Protein AF-A0A9E3QI37-F1 (afd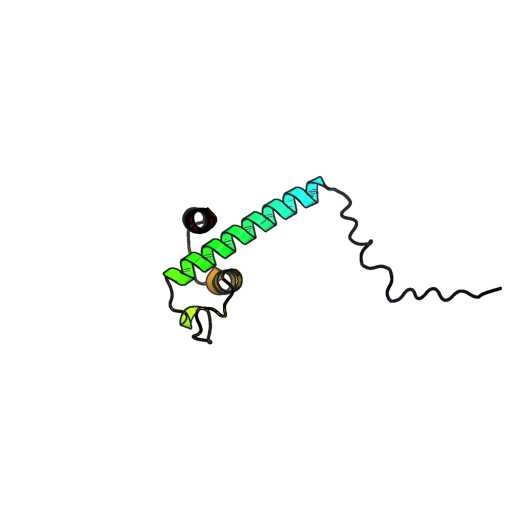b_monomer_lite)

Radius of gyration: 21.15 Å; chains: 1; bounding box: 67×36×41 Å

Structure (mmCIF, N/CA/C/O backbone):
data_AF-A0A9E3QI37-F1
#
_entry.id   AF-A0A9E3QI37-F1
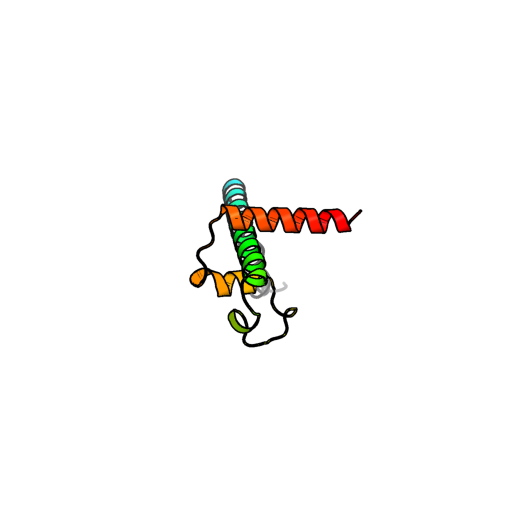#
loop_
_atom_site.group_PDB
_atom_site.id
_atom_site.type_symbol
_atom_site.label_atom_id
_atom_site.label_alt_id
_atom_site.label_comp_id
_atom_site.label_asym_id
_atom_site.label_entity_id
_atom_site.label_seq_id
_atom_site.pdbx_PDB_ins_code
_atom_site.Cartn_x
_atom_site.Cartn_y
_atom_site.Cartn_z
_atom_site.occupancy
_atom_site.B_iso_or_equiv
_atom_site.auth_seq_id
_atom_site.auth_comp_id
_atom_site.auth_asym_id
_atom_site.auth_atom_id
_atom_site.pdbx_PDB_model_num
ATOM 1 N N . MET A 1 1 ? -55.232 24.647 12.026 1.00 42.69 1 MET A N 1
ATOM 2 C CA . MET A 1 1 ? -55.072 23.177 12.089 1.00 42.69 1 MET A CA 1
ATOM 3 C C . MET A 1 1 ? -54.286 22.750 10.848 1.00 42.69 1 MET A C 1
ATOM 5 O O . MET A 1 1 ? -54.876 22.459 9.817 1.00 42.69 1 MET A O 1
ATOM 9 N N . PHE A 1 2 ? -52.953 22.862 10.897 1.00 42.88 2 PHE A N 1
ATOM 10 C CA . PHE A 1 2 ? -52.075 22.522 9.770 1.00 42.88 2 PHE A CA 1
ATOM 11 C C . PHE A 1 2 ? -51.715 21.043 9.854 1.00 42.88 2 PHE A C 1
ATOM 13 O O . PHE A 1 2 ? -51.229 20.562 10.875 1.00 42.88 2 PHE A O 1
ATOM 20 N N . ARG A 1 3 ? -52.089 20.329 8.799 1.00 50.69 3 ARG A N 1
ATOM 21 C CA . ARG A 1 3 ? -52.180 18.878 8.722 1.00 50.69 3 ARG A CA 1
ATOM 22 C C . ARG A 1 3 ? -50.820 18.287 8.354 1.00 50.69 3 ARG A C 1
ATOM 24 O O . ARG A 1 3 ? -50.108 18.805 7.501 1.00 50.69 3 ARG A O 1
ATOM 31 N N . ASP A 1 4 ? -50.513 17.203 9.043 1.00 58.16 4 ASP A N 1
ATOM 32 C CA . ASP A 1 4 ? -49.405 16.279 8.857 1.00 58.16 4 ASP A CA 1
ATOM 33 C C . ASP A 1 4 ? -49.140 15.915 7.383 1.00 58.16 4 ASP A C 1
ATOM 35 O O . ASP A 1 4 ? -49.977 15.290 6.741 1.00 58.16 4 ASP A O 1
ATOM 39 N N . GLN A 1 5 ? -47.965 16.299 6.878 1.00 49.12 5 GLN A N 1
ATOM 40 C CA . GLN A 1 5 ? -47.169 15.550 5.896 1.00 49.12 5 GLN A CA 1
ATOM 41 C C . GLN A 1 5 ? -45.705 15.975 6.064 1.00 49.12 5 GLN A C 1
ATOM 43 O O . GLN A 1 5 ? -45.083 16.615 5.214 1.00 49.12 5 GLN A O 1
ATOM 48 N N . LYS A 1 6 ? -45.131 15.640 7.224 1.00 49.22 6 LYS A N 1
ATOM 49 C CA . LYS A 1 6 ? -43.681 15.728 7.409 1.00 49.22 6 LYS A CA 1
ATOM 50 C C . LYS A 1 6 ? -43.057 14.679 6.491 1.00 49.22 6 LYS A C 1
ATOM 52 O O . LYS A 1 6 ? -43.148 13.482 6.749 1.00 49.22 6 LYS A O 1
ATOM 57 N N . ASN A 1 7 ? -42.495 15.148 5.382 1.00 46.03 7 ASN A N 1
ATOM 58 C CA . ASN A 1 7 ? -41.848 14.354 4.348 1.00 46.03 7 ASN A CA 1
ATOM 59 C C . ASN A 1 7 ? -40.815 13.388 4.967 1.00 46.03 7 ASN A C 1
ATOM 61 O O . ASN A 1 7 ? -39.676 13.755 5.249 1.00 46.03 7 ASN A O 1
ATOM 65 N N . LYS A 1 8 ? -41.241 12.138 5.184 1.00 50.59 8 LYS A N 1
ATOM 66 C CA . LYS A 1 8 ? -40.449 11.005 5.691 1.00 50.59 8 LYS A CA 1
ATOM 67 C C . LYS A 1 8 ? -39.389 10.516 4.697 1.00 50.59 8 LYS A C 1
ATOM 69 O O . LYS A 1 8 ? -38.691 9.556 4.995 1.00 50.59 8 LYS A O 1
ATOM 74 N N . ARG A 1 9 ? -39.273 11.130 3.513 1.00 54.06 9 ARG A N 1
ATOM 75 C CA . ARG A 1 9 ? -38.493 10.562 2.409 1.00 54.06 9 ARG A CA 1
ATOM 76 C C . ARG A 1 9 ? -37.016 10.966 2.397 1.00 54.06 9 ARG A C 1
ATOM 78 O O . ARG A 1 9 ? -36.208 10.177 1.933 1.00 54.06 9 ARG A O 1
ATOM 85 N N . ASN A 1 10 ? -36.645 12.124 2.957 1.00 54.78 10 ASN A N 1
ATOM 86 C CA . ASN A 1 10 ? -35.278 12.664 2.813 1.00 54.78 10 ASN A CA 1
ATOM 87 C C . ASN A 1 10 ? -34.594 13.069 4.139 1.00 54.78 10 ASN A C 1
ATOM 89 O O . ASN A 1 10 ? -33.581 13.760 4.114 1.00 54.78 10 ASN A O 1
ATOM 93 N N . GLY A 1 11 ? -35.133 12.691 5.306 1.00 52.97 11 GLY A N 1
ATOM 94 C CA . GLY A 1 11 ? -34.719 13.282 6.593 1.00 52.97 11 GLY A CA 1
ATOM 95 C C . GLY A 1 11 ? -34.082 12.355 7.633 1.00 52.97 11 GLY A C 1
ATOM 96 O O . GLY A 1 11 ? -33.764 12.830 8.719 1.00 52.97 11 GLY A O 1
ATOM 97 N N . GLN A 1 12 ? -33.927 11.053 7.368 1.00 53.12 12 GLN A N 1
ATOM 98 C CA . GLN A 1 12 ? -33.498 10.074 8.383 1.00 53.12 12 GLN A CA 1
ATOM 99 C C . GLN A 1 12 ? -32.622 8.959 7.796 1.00 53.12 12 GLN A C 1
ATOM 101 O O . GLN A 1 12 ? -33.001 7.799 7.799 1.00 53.12 12 GLN A O 1
ATOM 106 N N . SER A 1 13 ? -31.432 9.290 7.294 1.00 47.47 13 SER A N 1
ATOM 107 C CA . SER A 1 13 ? -30.420 8.254 7.000 1.00 47.47 13 SER A CA 1
ATOM 108 C C . SER A 1 13 ? -29.063 8.515 7.656 1.00 47.47 13 SER A C 1
ATOM 110 O O . SER A 1 13 ? -28.197 7.649 7.608 1.00 47.47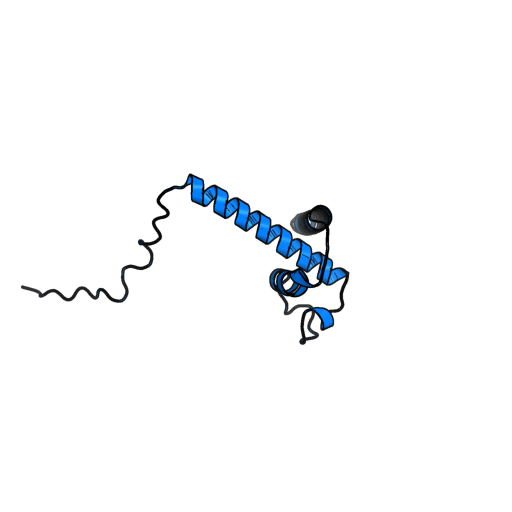 13 SER A O 1
ATOM 112 N N . LEU A 1 14 ? -28.861 9.673 8.296 1.00 51.56 14 LEU A N 1
ATOM 113 C CA . LEU A 1 14 ? -27.583 10.015 8.937 1.00 51.56 14 LEU A CA 1
ATOM 114 C C . LEU A 1 14 ? -27.554 9.738 10.451 1.00 51.56 14 LEU A C 1
ATOM 116 O O . LEU A 1 14 ? -26.484 9.765 11.047 1.00 51.56 14 LEU A O 1
ATOM 120 N N . GLN A 1 15 ? -28.702 9.456 11.083 1.00 51.72 15 GLN A N 1
ATOM 121 C CA . GLN A 1 15 ? -28.771 9.107 12.513 1.00 51.72 15 GLN A CA 1
ATOM 122 C C . GLN A 1 15 ? -28.921 7.604 12.788 1.00 51.72 15 GLN A C 1
ATOM 124 O O . GLN A 1 15 ? -28.672 7.183 13.918 1.00 51.72 15 GLN A O 1
ATOM 129 N N . ASP A 1 16 ? -29.273 6.795 11.785 1.00 47.09 16 ASP A N 1
ATOM 130 C CA . ASP A 1 16 ? -29.446 5.346 11.971 1.00 47.09 16 ASP A CA 1
ATOM 131 C C . ASP A 1 16 ? -28.132 4.561 11.946 1.00 47.09 16 ASP A C 1
ATOM 133 O O . ASP A 1 16 ? -28.077 3.434 12.434 1.00 47.09 16 ASP A O 1
ATOM 137 N N . THR A 1 17 ? -27.019 5.187 11.563 1.00 51.09 17 THR A N 1
ATOM 138 C CA . THR A 1 17 ? -25.678 4.666 11.858 1.00 51.09 17 THR A CA 1
ATOM 139 C C . THR A 1 17 ? -25.217 5.106 13.251 1.00 51.09 17 THR A C 1
ATOM 141 O O . THR A 1 17 ? -24.082 5.529 13.463 1.00 51.09 17 THR A O 1
ATOM 144 N N . ARG A 1 18 ? -26.100 5.014 14.254 1.00 50.72 18 ARG A N 1
ATOM 145 C CA . ARG A 1 18 ? -25.696 5.078 15.665 1.00 50.72 18 ARG A CA 1
ATOM 146 C C . ARG A 1 18 ? -24.878 3.826 15.976 1.00 50.72 18 ARG A C 1
ATOM 148 O O . ARG A 1 18 ? -25.400 2.815 16.448 1.00 50.72 18 ARG A O 1
ATOM 155 N N . PHE A 1 19 ? -23.572 3.901 15.725 1.00 54.31 19 PHE A N 1
ATOM 156 C CA . PHE A 1 19 ? -22.585 2.931 16.187 1.00 54.31 19 PHE A CA 1
ATOM 157 C C . PHE A 1 19 ? -22.621 2.878 17.721 1.00 54.31 19 PHE A C 1
ATOM 159 O O . PHE A 1 19 ? -21.968 3.635 18.429 1.00 54.31 19 PHE A O 1
ATOM 166 N N . ARG A 1 20 ? -23.448 1.972 18.247 1.00 55.56 20 ARG A N 1
ATOM 167 C CA . ARG A 1 20 ? -23.851 1.876 19.660 1.00 55.56 20 ARG A CA 1
ATOM 168 C C . ARG A 1 20 ? -22.726 1.487 20.636 1.00 55.56 20 ARG A C 1
ATOM 170 O O . ARG A 1 20 ? -22.993 1.380 21.828 1.00 55.56 20 ARG A O 1
ATOM 177 N N . LYS A 1 21 ? -21.496 1.231 20.167 1.00 57.31 21 LYS A N 1
ATOM 178 C CA . LYS A 1 21 ? -20.344 0.832 21.001 1.00 57.31 21 LYS A CA 1
ATOM 179 C C . LYS A 1 21 ? -19.029 1.368 20.425 1.00 57.31 21 LYS A C 1
ATOM 181 O O . LYS A 1 21 ? -18.461 0.750 19.525 1.00 57.31 21 LYS A O 1
ATOM 186 N N . ALA A 1 22 ? -18.522 2.458 21.003 1.00 61.12 22 ALA A N 1
ATOM 187 C CA . ALA A 1 22 ? -17.262 3.101 20.611 1.00 61.12 22 ALA A CA 1
ATOM 188 C C . ALA A 1 22 ? -16.075 2.117 20.544 1.00 61.12 22 ALA A C 1
ATOM 190 O O . ALA A 1 22 ? -15.331 2.120 19.572 1.00 61.12 22 ALA A O 1
ATOM 191 N N . GLY A 1 23 ? -15.964 1.183 21.496 1.00 64.31 23 GLY A N 1
ATOM 192 C CA . GLY A 1 23 ? -14.853 0.220 21.526 1.00 64.31 23 GLY A CA 1
ATOM 193 C C . GLY A 1 23 ? -14.838 -0.822 20.396 1.00 64.31 23 GLY A C 1
ATOM 194 O O . GLY A 1 23 ? -13.795 -1.405 20.123 1.00 64.31 23 GLY A O 1
ATOM 195 N N . ARG A 1 24 ? -15.968 -1.083 19.719 1.00 68.69 24 ARG A N 1
ATOM 196 C CA . ARG A 1 24 ? -15.969 -1.942 18.515 1.00 68.69 24 ARG A CA 1
ATOM 197 C C . ARG A 1 24 ? -15.582 -1.157 17.270 1.00 68.69 24 ARG A C 1
ATOM 199 O O . ARG A 1 24 ? -14.944 -1.711 16.385 1.00 68.69 24 ARG A O 1
ATOM 206 N N . PHE A 1 25 ? -15.991 0.107 17.220 1.00 76.44 25 PHE A N 1
ATOM 207 C CA . PHE A 1 25 ? -15.675 0.998 16.116 1.00 76.44 25 PHE A CA 1
ATOM 208 C C . PHE A 1 25 ? -14.183 1.315 16.077 1.00 76.44 25 PHE A C 1
ATOM 210 O O . PHE A 1 25 ? -13.584 1.214 15.019 1.00 76.44 25 PHE A O 1
ATOM 217 N N . ASP A 1 26 ? -13.578 1.583 17.232 1.00 80.81 26 ASP A N 1
ATOM 218 C CA . ASP A 1 26 ? -12.138 1.810 17.361 1.00 80.81 26 ASP A CA 1
ATOM 219 C C . ASP A 1 26 ? -11.312 0.640 16.796 1.00 80.81 26 ASP A C 1
ATOM 221 O O . ASP A 1 26 ? -10.513 0.818 15.882 1.00 80.81 26 ASP A O 1
ATOM 225 N N . ARG A 1 27 ? -11.607 -0.593 17.230 1.00 84.31 27 ARG A N 1
ATOM 226 C CA . ARG A 1 27 ? -10.938 -1.800 16.715 1.00 84.31 27 ARG A CA 1
ATOM 227 C C . ARG A 1 27 ? -11.181 -2.017 15.226 1.00 84.31 27 ARG A C 1
ATOM 229 O O . ARG A 1 27 ? -10.263 -2.404 14.512 1.00 84.31 27 ARG A O 1
ATOM 236 N N . PHE A 1 28 ? -12.405 -1.783 14.757 1.00 84.38 28 PHE A N 1
ATOM 237 C CA . PHE A 1 28 ? -12.727 -1.883 13.335 1.00 84.38 28 PHE A CA 1
ATOM 238 C C . PHE A 1 28 ? -11.933 -0.864 12.514 1.00 84.38 28 PHE A C 1
ATOM 240 O O . PHE A 1 28 ? -11.373 -1.213 11.480 1.00 84.38 28 PHE A O 1
ATOM 247 N N . LEU A 1 29 ? -11.835 0.371 12.999 1.00 86.88 29 LEU A N 1
ATOM 248 C CA . LEU A 1 29 ? -11.100 1.445 12.347 1.00 86.88 29 LEU A CA 1
ATOM 249 C C . LEU A 1 29 ? -9.597 1.162 12.351 1.00 86.88 29 LEU A C 1
ATOM 251 O O . LEU A 1 29 ? -8.937 1.395 11.343 1.00 86.88 29 LEU A O 1
ATOM 255 N N . LEU A 1 30 ? -9.070 0.577 13.426 1.00 87.38 30 LEU A N 1
ATOM 256 C CA . LEU A 1 30 ? -7.679 0.140 13.507 1.00 87.38 30 LEU A CA 1
ATOM 257 C C . LEU A 1 30 ? -7.384 -0.963 12.481 1.00 87.38 30 LEU A C 1
ATOM 259 O O . LEU A 1 30 ? -6.435 -0.841 11.710 1.00 87.38 30 LEU A O 1
ATOM 263 N N . VAL A 1 31 ? -8.231 -1.994 12.399 1.00 89.31 31 VAL A N 1
ATOM 264 C CA . VAL A 1 31 ? -8.097 -3.064 11.393 1.00 89.31 31 VAL A CA 1
ATOM 265 C C . VAL A 1 31 ? -8.210 -2.507 9.974 1.00 89.31 31 VAL A C 1
ATOM 267 O O . VAL A 1 31 ? -7.403 -2.855 9.116 1.00 89.31 31 VAL A O 1
ATOM 270 N N . LEU A 1 32 ? -9.166 -1.610 9.727 1.00 88.88 32 LEU A N 1
ATOM 271 C CA . LEU A 1 32 ? -9.342 -0.971 8.425 1.00 88.88 32 LEU A CA 1
ATOM 272 C C . LEU A 1 32 ? -8.120 -0.131 8.042 1.00 88.88 32 LEU A C 1
ATOM 274 O O . LEU A 1 32 ? -7.673 -0.177 6.900 1.00 88.88 32 LEU A O 1
ATOM 278 N N . THR A 1 33 ? -7.559 0.599 9.005 1.00 89.94 33 THR A N 1
ATOM 279 C CA . THR A 1 33 ? -6.357 1.413 8.806 1.00 89.94 33 THR A CA 1
ATOM 280 C C . THR A 1 33 ? -5.160 0.529 8.475 1.00 89.94 33 THR A C 1
ATOM 282 O O . THR A 1 33 ? -4.445 0.812 7.520 1.00 89.94 33 THR A O 1
ATOM 285 N N . LEU A 1 34 ? -4.964 -0.574 9.203 1.00 88.19 34 LEU A N 1
ATOM 286 C CA . LEU A 1 34 ? -3.897 -1.534 8.914 1.00 88.19 34 LEU A CA 1
ATOM 287 C C . LEU A 1 34 ? -4.056 -2.169 7.531 1.00 88.19 34 LEU A C 1
ATOM 289 O O . LEU A 1 34 ? -3.093 -2.211 6.770 1.00 88.19 34 LEU A O 1
ATOM 293 N N . ALA A 1 35 ? -5.266 -2.609 7.180 1.00 88.94 35 ALA A N 1
ATOM 294 C CA . ALA A 1 35 ? -5.547 -3.154 5.856 1.00 88.94 35 ALA A CA 1
ATOM 295 C C . ALA A 1 35 ? -5.237 -2.124 4.761 1.00 88.94 35 ALA A C 1
ATOM 297 O O . ALA A 1 35 ? -4.570 -2.444 3.781 1.00 88.94 35 ALA A O 1
ATOM 298 N N . TYR A 1 36 ? -5.656 -0.872 4.958 1.00 88.62 36 TYR A N 1
ATOM 299 C CA . TYR A 1 36 ? -5.376 0.211 4.023 1.00 88.62 36 TYR A CA 1
ATOM 300 C C . TYR A 1 36 ? -3.872 0.470 3.868 1.00 88.62 36 TYR A C 1
ATOM 302 O O . TYR A 1 36 ? -3.391 0.583 2.744 1.00 88.62 36 TYR A O 1
ATOM 310 N N . LEU A 1 37 ? -3.114 0.505 4.969 1.00 87.94 37 LEU A N 1
ATOM 311 C CA . LEU A 1 37 ? -1.658 0.674 4.928 1.00 87.94 37 LEU A CA 1
ATOM 312 C C . LEU A 1 37 ? -0.972 -0.466 4.169 1.00 87.94 37 LEU A C 1
ATOM 314 O O . LEU A 1 37 ? -0.099 -0.199 3.347 1.00 87.94 37 LEU A O 1
ATOM 318 N N . LEU A 1 38 ? -1.388 -1.716 4.386 1.00 87.62 38 LEU A N 1
ATOM 319 C CA . LEU A 1 38 ? -0.850 -2.866 3.653 1.00 87.62 38 LEU A CA 1
ATOM 320 C C . LEU A 1 38 ? -1.156 -2.780 2.153 1.00 87.62 38 LEU A C 1
ATOM 322 O O . LEU A 1 38 ? -0.265 -2.984 1.334 1.00 87.62 38 LEU A O 1
ATOM 326 N N . LEU A 1 39 ? -2.385 -2.408 1.789 1.00 87.62 39 LEU A N 1
ATOM 327 C CA . LEU A 1 39 ? -2.795 -2.210 0.396 1.00 87.62 39 LEU A CA 1
ATOM 328 C C . LEU A 1 39 ? -2.016 -1.082 -0.293 1.00 87.62 39 LEU A C 1
ATOM 330 O O . LEU A 1 39 ? -1.631 -1.218 -1.453 1.00 87.62 39 LEU A O 1
ATOM 334 N N . VAL A 1 40 ? -1.745 0.016 0.415 1.00 88.06 40 VAL A N 1
ATOM 335 C CA . VAL A 1 40 ? -0.903 1.106 -0.099 1.00 88.06 40 VAL A CA 1
ATOM 336 C C . VAL A 1 40 ? 0.545 0.648 -0.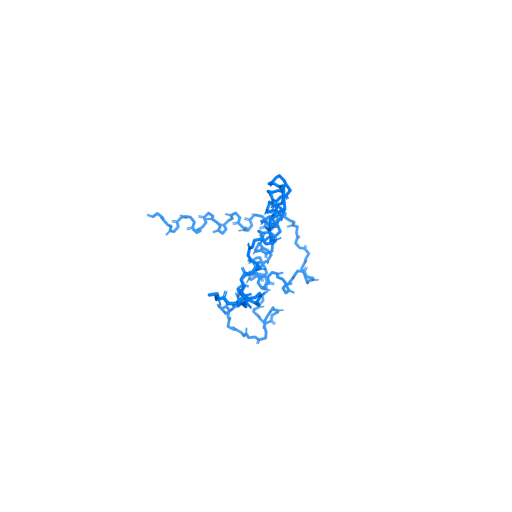261 1.00 88.06 40 VAL A C 1
ATOM 338 O O . VAL A 1 40 ? 1.148 0.929 -1.292 1.00 88.06 40 VAL A O 1
ATOM 341 N N . GLY A 1 41 ? 1.094 -0.088 0.707 1.00 86.75 41 GLY A N 1
ATOM 342 C CA . GLY A 1 41 ? 2.432 -0.672 0.594 1.00 86.75 41 GLY A CA 1
ATOM 343 C C . GLY A 1 41 ? 2.563 -1.593 -0.611 1.00 86.75 41 GLY A C 1
ATOM 344 O O . GLY A 1 41 ? 3.541 -1.496 -1.346 1.00 86.75 41 GLY A O 1
ATOM 345 N N . LEU A 1 42 ? 1.546 -2.421 -0.860 1.00 87.44 42 LEU A N 1
ATOM 346 C CA . LEU A 1 42 ? 1.506 -3.314 -2.016 1.00 87.44 42 LEU A CA 1
ATOM 347 C C . LEU A 1 42 ? 1.463 -2.529 -3.324 1.00 87.44 42 LEU A C 1
ATOM 349 O O . LEU A 1 42 ? 2.219 -2.832 -4.237 1.00 87.44 42 LEU A O 1
ATOM 353 N N . GLY A 1 43 ? 0.645 -1.478 -3.402 1.00 86.19 43 GLY A N 1
ATOM 354 C CA . GLY A 1 43 ? 0.605 -0.608 -4.575 1.00 86.19 43 GLY A CA 1
ATOM 355 C C . GLY A 1 43 ? 1.926 0.114 -4.848 1.00 86.19 43 GLY A C 1
ATOM 356 O O . GLY A 1 43 ? 2.324 0.229 -6.003 1.00 86.19 43 GLY A O 1
ATOM 357 N N . LEU A 1 44 ? 2.620 0.576 -3.800 1.00 85.50 44 LEU A N 1
ATOM 358 C CA . LEU A 1 44 ? 3.933 1.219 -3.926 1.00 85.50 44 LEU A CA 1
ATOM 359 C C . LEU A 1 44 ? 4.995 0.227 -4.398 1.00 85.50 44 LEU A C 1
ATOM 361 O O . LEU A 1 44 ? 5.759 0.541 -5.303 1.00 85.50 44 LEU A O 1
ATOM 365 N N . GLN A 1 45 ? 5.026 -0.968 -3.806 1.00 86.25 45 GLN A N 1
ATOM 366 C CA . GLN A 1 45 ? 5.974 -2.009 -4.189 1.00 86.25 45 GLN A CA 1
ATOM 367 C C . GLN A 1 45 ? 5.715 -2.486 -5.622 1.00 86.25 45 GLN A C 1
ATOM 369 O O . GLN A 1 45 ? 6.634 -2.554 -6.431 1.00 86.25 45 GLN A O 1
ATOM 374 N N . ALA A 1 46 ? 4.451 -2.720 -5.978 1.00 85.62 46 ALA A N 1
ATOM 375 C CA . ALA A 1 46 ? 4.080 -3.130 -7.324 1.00 85.62 46 ALA A CA 1
ATOM 376 C C . ALA A 1 46 ? 4.389 -2.055 -8.380 1.00 85.62 46 ALA A C 1
ATOM 378 O O . ALA A 1 46 ? 4.715 -2.392 -9.512 1.00 85.62 46 ALA A O 1
ATOM 379 N N . GLN A 1 47 ? 4.325 -0.768 -8.023 1.00 83.94 47 GLN A N 1
ATOM 380 C CA . GLN A 1 47 ? 4.731 0.320 -8.916 1.00 83.94 47 GLN A CA 1
ATOM 381 C C . GLN A 1 47 ? 6.245 0.329 -9.188 1.00 83.94 47 GLN A C 1
ATOM 383 O O . GLN A 1 47 ? 6.665 0.818 -10.234 1.00 83.94 47 GLN A O 1
ATOM 388 N N . LEU A 1 48 ? 7.058 -0.183 -8.259 1.00 83.56 48 LEU A N 1
ATOM 389 C CA . LEU A 1 48 ? 8.504 -0.319 -8.443 1.00 83.56 48 LEU A CA 1
ATOM 390 C C . LEU A 1 48 ? 8.862 -1.579 -9.240 1.00 83.56 48 LEU A C 1
ATOM 392 O O . LEU A 1 48 ? 9.764 -1.530 -10.072 1.00 83.56 48 LEU A O 1
ATOM 396 N N . ASP A 1 49 ? 8.152 -2.680 -8.992 1.00 84.31 49 ASP A N 1
ATOM 397 C CA . ASP A 1 49 ? 8.511 -3.997 -9.526 1.00 84.31 49 ASP A CA 1
ATOM 398 C C . ASP A 1 49 ? 7.873 -4.303 -10.894 1.00 84.31 49 ASP A C 1
ATOM 400 O O . ASP A 1 49 ? 8.413 -5.111 -11.652 1.00 84.31 49 ASP A O 1
ATOM 404 N N . PHE A 1 50 ? 6.742 -3.672 -11.239 1.00 81.19 50 PHE A N 1
ATOM 405 C CA . PHE A 1 50 ? 5.992 -3.961 -12.465 1.00 81.19 50 PHE A CA 1
ATOM 406 C C . PHE A 1 50 ? 5.799 -2.735 -13.357 1.00 81.19 50 PHE A C 1
ATOM 408 O O . PHE A 1 50 ? 5.560 -1.617 -12.895 1.00 81.19 50 PHE A O 1
ATOM 415 N N . GLU A 1 51 ? 5.806 -2.967 -14.671 1.00 78.50 51 GLU A N 1
ATOM 416 C CA . GLU A 1 51 ? 5.435 -1.935 -15.635 1.00 78.50 51 GLU A CA 1
ATOM 417 C C . GLU A 1 51 ? 3.964 -1.502 -15.476 1.00 78.50 51 GLU A C 1
ATOM 419 O O . GLU A 1 51 ? 3.110 -2.315 -15.107 1.00 78.50 51 GLU A O 1
ATOM 424 N N . PRO A 1 52 ? 3.621 -0.244 -15.829 1.00 73.81 52 PRO A N 1
ATOM 425 C CA . PRO A 1 52 ? 2.245 0.257 -15.787 1.00 73.81 52 PRO A CA 1
ATOM 426 C C . PRO A 1 52 ? 1.219 -0.604 -16.532 1.00 73.81 52 PRO A C 1
ATOM 428 O O . PRO A 1 52 ? 0.054 -0.655 -16.142 1.00 73.81 52 PRO A O 1
ATOM 431 N N . SER A 1 53 ? 1.667 -1.311 -17.572 1.00 75.56 53 SER A N 1
ATOM 432 C CA . SER A 1 53 ? 0.877 -2.242 -18.384 1.00 75.56 53 SER A CA 1
ATOM 433 C C . SER A 1 53 ? 0.353 -3.453 -17.606 1.00 75.56 53 SER A C 1
ATOM 435 O O . SER A 1 53 ? -0.642 -4.051 -18.013 1.00 75.56 53 SER A O 1
ATOM 437 N N . ALA A 1 54 ? 0.992 -3.814 -16.489 1.00 74.94 54 ALA A N 1
ATOM 438 C CA . ALA A 1 54 ? 0.630 -4.987 -15.705 1.00 74.94 54 ALA A CA 1
ATOM 439 C C . ALA A 1 54 ? -0.585 -4.745 -14.793 1.00 74.94 54 ALA A C 1
ATOM 441 O O . ALA A 1 54 ? -1.312 -5.683 -14.480 1.00 74.94 54 ALA A O 1
ATOM 442 N N . TRP A 1 55 ? -0.819 -3.501 -14.362 1.00 71.62 55 TRP A N 1
ATOM 443 C CA . TRP A 1 55 ? -1.908 -3.143 -13.438 1.00 71.62 55 TRP A CA 1
ATOM 444 C C . TRP A 1 55 ? -2.944 -2.186 -14.039 1.00 71.62 55 TRP A C 1
ATOM 446 O O . TRP A 1 55 ? -4.012 -2.003 -13.454 1.00 71.62 55 TRP A O 1
ATOM 456 N N . CYS A 1 56 ? -2.674 -1.575 -15.195 1.00 68.25 56 CYS A N 1
ATOM 457 C CA . CYS A 1 56 ? -3.641 -0.745 -15.901 1.00 68.25 56 CYS A CA 1
ATOM 458 C C . CYS A 1 56 ? -3.460 -0.856 -17.416 1.00 68.25 56 CYS A C 1
ATOM 460 O O . CYS A 1 56 ? -2.353 -0.805 -17.942 1.00 68.25 56 CYS A O 1
ATOM 462 N N . THR A 1 57 ? -4.570 -0.925 -18.152 1.00 63.88 57 THR A N 1
ATOM 463 C CA . THR A 1 57 ? -4.543 -0.833 -19.621 1.00 63.88 57 THR A CA 1
ATOM 464 C C . THR A 1 57 ? -4.124 0.568 -20.088 1.00 63.88 57 THR A C 1
ATOM 466 O O . THR A 1 57 ? -3.620 0.737 -21.196 1.00 63.88 57 THR A O 1
ATOM 469 N N . ASN A 1 58 ? -4.307 1.583 -19.237 1.00 62.44 58 ASN A N 1
ATOM 470 C CA . ASN A 1 58 ? -3.853 2.945 -19.484 1.00 62.44 58 ASN A CA 1
ATOM 471 C C . ASN A 1 58 ? -2.387 3.099 -19.050 1.00 62.44 58 ASN A C 1
ATOM 473 O O . ASN A 1 58 ? -2.069 3.019 -17.868 1.00 62.44 58 ASN A O 1
ATOM 477 N N . GLN A 1 59 ? -1.500 3.400 -20.001 1.00 57.41 59 GLN A N 1
ATOM 478 C CA . GLN A 1 59 ? -0.049 3.554 -19.783 1.00 57.41 59 GLN A CA 1
ATOM 479 C C . GLN A 1 59 ? 0.343 4.835 -19.018 1.00 57.41 59 GLN A C 1
ATOM 481 O O . GLN A 1 59 ? 1.524 5.135 -18.842 1.00 57.41 59 GLN A O 1
ATOM 486 N N . ARG A 1 60 ? -0.631 5.633 -18.564 1.00 60.88 60 ARG A N 1
ATOM 487 C CA . ARG A 1 60 ? -0.379 6.873 -17.825 1.00 60.88 60 ARG A CA 1
ATOM 488 C C . ARG A 1 60 ? -0.120 6.561 -16.355 1.00 60.88 60 ARG A C 1
ATOM 490 O O . ARG A 1 60 ? -1.046 6.426 -15.560 1.00 60.88 60 ARG A O 1
ATOM 497 N N . ALA A 1 61 ? 1.160 6.516 -15.994 1.00 56.91 61 ALA A N 1
ATOM 498 C CA . ALA A 1 61 ? 1.647 6.165 -14.658 1.00 56.91 61 ALA A CA 1
ATOM 499 C C . ALA A 1 61 ? 1.081 7.014 -13.492 1.00 56.91 61 ALA A C 1
ATOM 501 O O . ALA A 1 61 ? 1.199 6.600 -12.343 1.00 56.91 61 ALA A O 1
ATOM 502 N N . GLN A 1 62 ? 0.471 8.178 -13.759 1.00 59.69 62 GLN A N 1
ATOM 503 C CA . GLN A 1 62 ? -0.056 9.091 -12.732 1.00 59.69 62 GLN A CA 1
ATOM 504 C C . GLN A 1 62 ? -1.584 9.085 -12.561 1.00 59.69 62 GLN A C 1
ATOM 506 O O . GLN A 1 62 ? -2.088 9.774 -11.679 1.00 59.69 62 GLN A O 1
ATOM 511 N N . GLU A 1 63 ? -2.341 8.331 -13.363 1.00 63.84 63 GLU A N 1
ATOM 512 C CA . GLU A 1 63 ? -3.812 8.306 -13.238 1.00 63.84 63 GLU A CA 1
ATOM 513 C C . GLU A 1 63 ? -4.303 7.237 -12.239 1.00 63.84 63 GLU A C 1
ATOM 515 O O . GLU A 1 63 ? -5.405 7.340 -11.697 1.00 63.84 63 GLU A O 1
ATOM 520 N N . GLY A 1 64 ? -3.479 6.224 -11.943 1.00 65.62 64 GLY A N 1
ATOM 521 C CA . GLY A 1 64 ? -3.798 5.168 -10.984 1.00 65.62 64 GLY A CA 1
ATOM 522 C C . GLY A 1 64 ? -3.463 5.561 -9.546 1.00 65.62 64 GLY A C 1
ATOM 523 O O . GLY A 1 64 ? -2.299 5.764 -9.208 1.00 65.62 64 GLY A O 1
ATOM 524 N N . SER A 1 65 ? -4.466 5.608 -8.662 1.00 77.62 65 SER A N 1
ATOM 525 C CA . SER A 1 65 ? -4.198 5.666 -7.219 1.00 77.62 65 SER A CA 1
ATOM 526 C C . SER A 1 65 ? -3.433 4.415 -6.788 1.00 77.62 65 SER A C 1
ATOM 528 O O . SER A 1 65 ? -3.825 3.302 -7.137 1.00 77.62 65 SER A O 1
ATOM 530 N N . VAL A 1 66 ? -2.402 4.592 -5.963 1.00 81.75 66 VAL A N 1
ATOM 531 C CA . VAL A 1 66 ? -1.601 3.511 -5.365 1.00 81.75 66 VAL A CA 1
ATOM 532 C C . VAL A 1 66 ? -2.486 2.443 -4.710 1.00 81.75 66 VAL A C 1
ATOM 534 O O . VAL A 1 66 ? -2.223 1.252 -4.830 1.00 81.75 66 VAL A O 1
ATOM 537 N N . PHE A 1 67 ? -3.598 2.844 -4.091 1.00 82.44 67 PHE A N 1
ATOM 538 C CA . PHE A 1 67 ? -4.567 1.909 -3.519 1.00 82.44 67 PHE A CA 1
ATOM 539 C C . PHE A 1 67 ? -5.252 1.027 -4.577 1.00 82.44 67 PHE A C 1
ATOM 541 O O . PHE A 1 67 ? -5.504 -0.154 -4.347 1.00 82.44 67 PHE A O 1
ATOM 548 N N . THR A 1 68 ? -5.566 1.586 -5.745 1.00 81.06 68 THR A N 1
ATOM 549 C CA . THR A 1 68 ? -6.164 0.840 -6.860 1.00 81.06 68 THR A CA 1
ATOM 550 C C . THR A 1 68 ? -5.161 -0.138 -7.464 1.00 81.06 68 THR A C 1
ATOM 552 O O . THR A 1 68 ? -5.535 -1.276 -7.731 1.00 81.06 68 THR A O 1
ATOM 555 N N . ILE A 1 69 ? -3.895 0.273 -7.593 1.00 84.44 69 ILE A N 1
ATOM 556 C CA . ILE A 1 69 ? -2.790 -0.596 -8.027 1.00 84.44 69 ILE A CA 1
ATOM 557 C C . ILE A 1 69 ? -2.631 -1.762 -7.049 1.00 84.44 69 ILE A C 1
ATOM 559 O O . ILE A 1 69 ? -2.632 -2.917 -7.462 1.00 84.44 69 ILE A O 1
ATOM 563 N N . GLY A 1 70 ? -2.591 -1.468 -5.745 1.00 84.19 70 GLY A N 1
ATOM 564 C CA . GLY A 1 70 ? -2.494 -2.483 -4.699 1.00 84.19 70 GLY A CA 1
ATOM 565 C C . GLY A 1 70 ? -3.660 -3.473 -4.719 1.00 8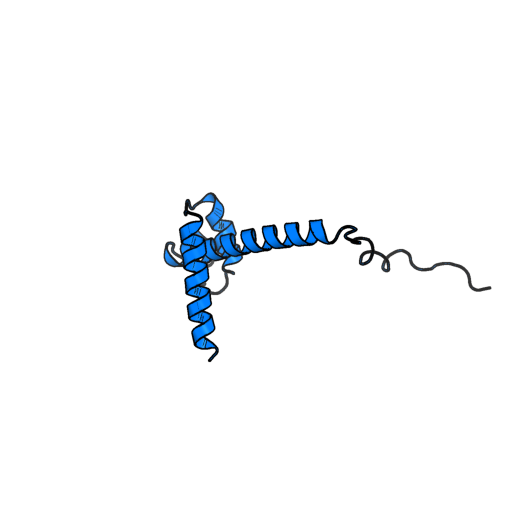4.19 70 GLY A C 1
ATOM 566 O O . GLY A 1 70 ? -3.456 -4.669 -4.573 1.00 84.19 70 GLY A O 1
ATOM 567 N N . LYS A 1 71 ? -4.892 -3.019 -4.973 1.00 83.94 71 LYS A N 1
ATOM 568 C CA . LYS A 1 71 ? -6.027 -3.943 -5.140 1.00 83.94 71 LYS A CA 1
ATOM 569 C C . LYS A 1 71 ? -5.902 -4.820 -6.382 1.00 83.94 71 LYS A C 1
ATOM 571 O O . LYS A 1 71 ? -6.197 -6.002 -6.295 1.00 83.94 71 LYS A O 1
ATOM 576 N N . ALA A 1 72 ? -5.495 -4.250 -7.516 1.00 83.31 72 ALA A N 1
ATOM 577 C CA . ALA A 1 72 ? -5.342 -5.002 -8.760 1.00 83.31 72 ALA A CA 1
ATOM 578 C C . ALA A 1 72 ? -4.235 -6.060 -8.651 1.00 83.31 72 ALA A C 1
ATOM 580 O O . ALA A 1 72 ? -4.380 -7.156 -9.173 1.00 83.31 72 ALA A O 1
ATOM 581 N N . MET A 1 73 ? -3.156 -5.743 -7.934 1.00 84.31 73 MET A N 1
ATOM 582 C CA . MET A 1 73 ? -1.991 -6.613 -7.776 1.00 84.31 73 MET A CA 1
ATOM 583 C C . MET A 1 73 ? -2.056 -7.546 -6.565 1.00 84.31 73 MET A C 1
ATOM 585 O O . MET A 1 73 ? -1.172 -8.387 -6.410 1.00 84.31 73 MET A O 1
ATOM 589 N N . PHE A 1 74 ? -3.088 -7.436 -5.724 1.00 83.19 74 PHE A N 1
ATOM 590 C CA . PHE A 1 74 ? -3.221 -8.235 -4.505 1.00 83.19 74 PHE A CA 1
ATOM 591 C C . PHE A 1 74 ? -3.190 -9.742 -4.789 1.00 83.19 74 PHE A C 1
ATOM 593 O O . PHE A 1 74 ? -2.457 -10.470 -4.131 1.00 83.19 74 PHE A O 1
ATOM 600 N N . ASP A 1 75 ? -3.913 -10.195 -5.816 1.00 82.56 75 ASP A N 1
ATOM 601 C CA . ASP A 1 75 ? -3.976 -11.617 -6.181 1.00 82.56 75 ASP A CA 1
ATOM 602 C C . ASP A 1 75 ? -2.795 -12.073 -7.061 1.00 82.56 75 ASP A C 1
ATOM 604 O O . ASP A 1 75 ? -2.597 -13.267 -7.281 1.00 82.56 75 ASP A O 1
ATOM 608 N N . HIS A 1 76 ? -1.998 -11.131 -7.574 1.00 79.88 76 HIS A N 1
ATOM 609 C CA . HIS A 1 76 ? -0.897 -11.399 -8.505 1.00 79.88 76 HIS A CA 1
ATOM 610 C C . HIS A 1 76 ? 0.485 -11.352 -7.854 1.00 79.88 76 HIS A C 1
ATOM 612 O O . HIS A 1 76 ? 1.477 -11.713 -8.487 1.00 79.88 76 HIS A O 1
ATOM 618 N N . THR A 1 77 ? 0.569 -10.919 -6.598 1.00 80.56 77 THR A N 1
ATOM 619 C CA . THR A 1 77 ? 1.837 -10.713 -5.901 1.00 80.56 77 THR A CA 1
ATOM 620 C C . THR A 1 77 ? 1.832 -11.411 -4.550 1.00 80.56 77 THR A C 1
ATOM 622 O O . THR A 1 77 ? 0.816 -11.481 -3.868 1.00 80.56 77 THR A O 1
ATOM 625 N N . ASN A 1 78 ? 2.984 -11.957 -4.160 1.00 83.56 78 ASN A N 1
ATOM 626 C CA . ASN A 1 78 ? 3.145 -12.686 -2.903 1.00 83.56 78 ASN A CA 1
ATOM 627 C C . ASN A 1 78 ? 4.222 -12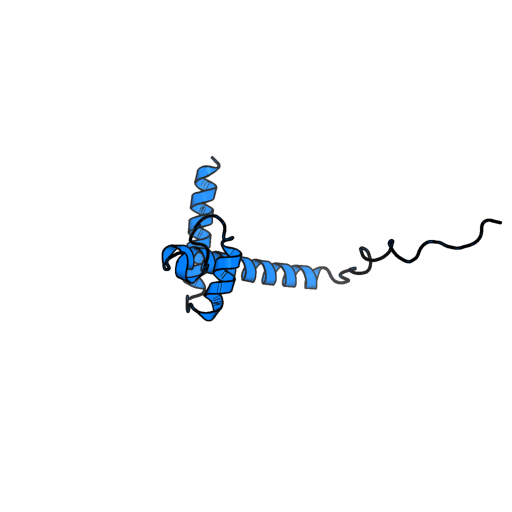.018 -2.041 1.00 83.56 78 ASN A C 1
ATOM 629 O O . ASN A 1 78 ? 5.274 -12.597 -1.766 1.00 83.56 78 ASN A O 1
ATOM 633 N N . TYR A 1 79 ? 3.989 -10.752 -1.695 1.00 85.12 79 TYR A N 1
ATOM 634 C CA . TYR A 1 79 ? 4.893 -9.998 -0.832 1.00 85.12 79 TYR A CA 1
ATOM 635 C C . TYR A 1 79 ? 4.662 -10.333 0.635 1.00 85.12 79 TYR A C 1
ATOM 637 O O . TYR A 1 79 ? 3.525 -10.464 1.097 1.00 85.12 79 TYR A O 1
ATOM 645 N N . TRP A 1 80 ? 5.753 -10.390 1.393 1.00 85.38 80 TRP A N 1
ATOM 646 C CA . TRP A 1 80 ? 5.665 -10.524 2.836 1.00 85.38 80 TRP A CA 1
ATOM 647 C C . TRP A 1 80 ? 5.134 -9.219 3.447 1.00 85.38 80 TRP A C 1
ATOM 649 O O . TRP A 1 80 ? 5.540 -8.130 3.027 1.00 85.38 80 TRP A O 1
ATOM 659 N N . PRO A 1 81 ? 4.265 -9.284 4.473 1.00 82.75 81 PRO A N 1
ATOM 660 C CA . PRO A 1 81 ? 3.718 -8.087 5.117 1.00 82.75 81 PRO A CA 1
ATOM 661 C C . PRO A 1 81 ? 4.797 -7.128 5.640 1.00 82.75 81 PRO A C 1
ATOM 663 O O . PRO A 1 81 ? 4.603 -5.913 5.663 1.00 82.75 81 PRO A O 1
ATOM 666 N N . GLU A 1 82 ? 5.947 -7.669 6.046 1.00 87.00 82 GLU A N 1
ATOM 667 C CA . GLU A 1 82 ? 7.093 -6.907 6.544 1.00 87.00 82 GLU A CA 1
ATOM 668 C C . GLU A 1 82 ? 7.697 -5.987 5.479 1.00 87.00 82 GLU A C 1
ATOM 670 O O . GLU A 1 82 ? 8.055 -4.844 5.780 1.00 87.00 82 GLU A O 1
ATOM 675 N N . ASP A 1 83 ? 7.777 -6.458 4.235 1.00 85.88 83 ASP A N 1
ATOM 676 C CA . ASP A 1 83 ? 8.310 -5.680 3.120 1.00 85.88 83 ASP A CA 1
ATOM 677 C C . ASP A 1 83 ? 7.349 -4.544 2.763 1.00 85.88 83 ASP A C 1
ATOM 679 O O . ASP A 1 83 ? 7.768 -3.393 2.631 1.00 85.88 83 ASP A O 1
ATOM 683 N N . LEU A 1 84 ? 6.042 -4.820 2.750 1.00 85.81 84 LEU A N 1
ATOM 684 C CA . LEU A 1 84 ? 5.017 -3.800 2.509 1.00 85.81 84 LEU A CA 1
ATOM 685 C C . LEU A 1 84 ? 5.086 -2.673 3.548 1.00 85.81 84 LEU A C 1
ATOM 687 O O . LEU A 1 84 ? 5.093 -1.491 3.197 1.00 85.81 84 LEU A O 1
ATOM 691 N N . LEU A 1 85 ? 5.197 -3.022 4.834 1.00 86.88 85 LEU A N 1
ATOM 692 C CA . LEU A 1 85 ? 5.328 -2.038 5.913 1.00 86.88 85 LEU A CA 1
ATOM 693 C C . LEU A 1 85 ? 6.644 -1.253 5.828 1.00 86.88 85 LEU A C 1
ATOM 695 O O . LEU A 1 85 ? 6.672 -0.060 6.147 1.00 86.88 85 LEU A O 1
ATOM 699 N N . ARG A 1 86 ? 7.730 -1.887 5.371 1.00 88.75 86 ARG A N 1
ATOM 700 C CA . ARG A 1 86 ? 9.021 -1.224 5.151 1.00 88.75 86 ARG A CA 1
ATOM 701 C C . ARG A 1 86 ? 8.927 -0.164 4.059 1.00 88.75 86 ARG A C 1
ATOM 703 O O . ARG A 1 86 ? 9.409 0.949 4.274 1.00 88.75 86 ARG A O 1
ATOM 710 N N . ILE A 1 87 ? 8.273 -0.476 2.939 1.00 87.00 87 ILE A N 1
ATOM 711 C CA . ILE A 1 87 ? 8.043 0.483 1.852 1.00 87.00 87 ILE A CA 1
ATOM 712 C C . ILE A 1 87 ? 7.171 1.644 2.324 1.00 87.00 87 ILE A C 1
ATOM 714 O O . ILE A 1 87 ? 7.519 2.801 2.089 1.00 87.00 87 ILE A O 1
ATOM 718 N N . VAL A 1 88 ? 6.084 1.365 3.049 1.00 87.00 88 VAL A N 1
ATOM 719 C CA . VAL A 1 88 ? 5.215 2.420 3.596 1.00 87.00 88 VAL A CA 1
ATOM 720 C C . VAL A 1 88 ? 5.999 3.339 4.529 1.00 87.00 88 VAL A C 1
ATOM 722 O O . VAL A 1 88 ? 5.913 4.563 4.411 1.00 87.00 88 VAL A O 1
ATOM 725 N N . ARG A 1 89 ? 6.810 2.773 5.430 1.00 88.62 89 ARG A N 1
ATOM 726 C CA . ARG A 1 89 ? 7.688 3.548 6.315 1.00 88.62 89 ARG A CA 1
ATOM 727 C C . ARG A 1 89 ? 8.656 4.421 5.519 1.00 88.62 89 ARG A C 1
ATOM 729 O O . ARG A 1 89 ? 8.780 5.605 5.824 1.00 88.62 89 ARG A O 1
ATOM 736 N N . TRP A 1 90 ? 9.331 3.859 4.519 1.00 87.88 90 TRP A N 1
ATOM 737 C CA . TRP A 1 90 ? 10.268 4.604 3.678 1.00 87.88 90 TRP A CA 1
ATOM 738 C C . TRP A 1 90 ? 9.575 5.758 2.949 1.00 87.88 90 TRP A C 1
ATOM 740 O O . TRP A 1 90 ? 10.048 6.891 3.025 1.00 87.88 90 TRP A O 1
ATOM 750 N N . ALA A 1 91 ? 8.417 5.503 2.334 1.00 84.12 91 ALA A N 1
ATOM 751 C CA . ALA A 1 91 ? 7.634 6.517 1.637 1.00 84.12 91 ALA A CA 1
ATOM 752 C C . ALA A 1 91 ? 7.165 7.626 2.592 1.00 84.12 91 ALA A C 1
ATOM 754 O O . ALA A 1 91 ? 7.228 8.805 2.254 1.00 84.12 91 ALA A O 1
ATOM 755 N N . THR A 1 92 ? 6.774 7.267 3.817 1.00 84.69 92 THR A N 1
ATOM 756 C CA . THR A 1 92 ? 6.354 8.233 4.843 1.00 84.69 92 THR A CA 1
ATOM 757 C C . THR A 1 92 ? 7.516 9.119 5.292 1.00 84.69 92 THR A C 1
ATOM 759 O O . THR A 1 92 ? 7.349 10.330 5.385 1.00 84.69 92 THR A O 1
ATOM 762 N N . ILE A 1 93 ? 8.702 8.547 5.532 1.00 86.31 93 ILE A N 1
ATOM 763 C CA . ILE A 1 93 ? 9.903 9.307 5.928 1.00 86.31 93 ILE A CA 1
ATOM 764 C C . ILE A 1 93 ? 10.356 10.236 4.796 1.00 86.31 93 ILE A C 1
ATOM 766 O O . ILE A 1 93 ? 10.637 11.407 5.039 1.00 86.31 93 ILE A O 1
ATOM 770 N N . GLN A 1 94 ? 10.392 9.730 3.562 1.00 80.81 94 GLN A N 1
ATOM 771 C CA . GLN A 1 94 ? 10.732 10.507 2.368 1.00 80.81 94 GLN A CA 1
ATOM 772 C C . GLN A 1 94 ? 9.803 11.702 2.172 1.00 80.81 94 GLN A C 1
ATOM 774 O O . GLN A 1 94 ? 10.259 12.808 1.885 1.00 80.81 94 GLN A O 1
ATOM 779 N N . VAL A 1 95 ? 8.495 11.488 2.329 1.00 76.00 95 VAL A N 1
ATOM 780 C CA . VAL A 1 95 ? 7.519 12.571 2.241 1.00 76.00 95 VAL A CA 1
ATOM 781 C C . VAL A 1 95 ? 7.697 13.518 3.418 1.00 76.00 95 VAL A C 1
ATOM 783 O O . VAL A 1 95 ? 7.821 14.704 3.173 1.00 76.00 95 VAL A O 1
ATOM 786 N N . ALA A 1 96 ? 7.809 13.046 4.661 1.00 72.12 96 ALA A N 1
ATOM 787 C CA . ALA A 1 96 ? 8.001 13.915 5.826 1.00 72.12 96 ALA A CA 1
ATOM 788 C C . ALA A 1 96 ? 9.232 14.834 5.694 1.00 72.12 96 ALA A C 1
ATOM 790 O O . ALA A 1 96 ? 9.165 16.004 6.061 1.00 72.12 96 ALA A O 1
ATOM 791 N N . ALA A 1 97 ? 10.322 14.342 5.097 1.00 67.69 97 ALA A N 1
ATOM 792 C CA . ALA A 1 97 ? 11.524 15.131 4.828 1.00 67.69 97 ALA A CA 1
ATOM 793 C C . ALA A 1 97 ? 11.320 16.263 3.800 1.00 67.69 97 ALA A C 1
ATOM 795 O O . ALA A 1 97 ? 12.123 17.186 3.753 1.00 67.69 97 ALA A O 1
ATOM 796 N N . ARG A 1 98 ? 10.263 16.213 2.979 1.00 62.00 98 ARG A N 1
ATOM 797 C CA . ARG A 1 98 ? 9.914 17.256 1.995 1.00 62.00 98 ARG A CA 1
ATOM 798 C C . ARG A 1 98 ? 9.010 18.360 2.555 1.00 62.00 98 ARG A C 1
ATOM 800 O O . ARG A 1 98 ? 8.675 19.280 1.817 1.00 62.00 98 ARG A O 1
ATOM 807 N N . TRP A 1 99 ? 8.559 18.230 3.803 1.00 55.12 99 TRP A N 1
ATOM 808 C CA . TRP A 1 99 ? 7.617 19.156 4.447 1.00 55.12 99 TRP A CA 1
ATOM 809 C C . TRP A 1 99 ? 8.291 20.064 5.491 1.00 55.12 99 TRP A C 1
ATOM 811 O O . TRP A 1 99 ? 7.589 20.809 6.175 1.00 55.12 99 TRP A O 1
ATOM 821 N N . GLY A 1 100 ? 9.620 19.995 5.623 1.00 49.25 100 GLY A N 1
ATOM 822 C CA . GLY A 1 100 ? 10.449 20.959 6.358 1.00 49.25 100 GLY A CA 1
ATOM 823 C C . GLY A 1 100 ? 11.171 21.893 5.401 1.00 49.25 100 GLY A C 1
ATOM 824 O O . GLY A 1 100 ? 11.412 23.047 5.810 1.00 49.25 100 GLY A O 1
#

Foldseek 3Di:
DDDDDPPPPPDDDPCVPPPVDPVVVVVVVVVVVLVQLLLLLQLQVCLVVDQPVQQDVDNPSPPDDSSSSSVSCVVVDDDDSVSSNVSSVVVVVVVVVVVD

Sequence (100 aa):
MFRDQKNKRNGQSLQDTRFRKAGRFDRFLLVLTLAYLLLVGLGLQAQLDFEPSAWCTNQRAQEGSVFTIGKAMFDHTNYWPEDLLRIVRWATIQVAARWG

Secondary structure (DSSP, 8-state):
-------TTSS-SSSS---S-HHHHHHHHHHHHHHHHHHHHHHHHHHHHS-HHHH-SS--TTTS-HHHHHHHHTTT----HHHHHHHHHHHHHHHHTT--

pLDDT: mean 73.44, std 14.7, range [42.69, 89.94]